Protein AF-A0A935FLT9-F1 (afdb_monomer_lite)

Sequence (90 aa):
MIPEFKNLSQQEVNTIIDAPALVTILIAGAEGKIDEKEIDWGSYVVHFRVSEYESSSMMRVYKEVDKVFNDSVKQFIEGLPQDTDQRSIV

Foldseek 3Di:
DQPVCPPPDPVVLVCLLLVLLVVLCCVLPVVLHRDPVSLVVSLVVLVVLLPPCVDDSVNVSSVSSNVCNVVSNVVVVVVDDSGSVRRVVD

pLDDT: mean 88.66, std 10.48, range [48.44, 98.06]

Radius of gyration: 14.11 Å; chains: 1; bounding box: 39×20×35 Å

Secondary structure (DSSP, 8-state):
--GGGTTS-HHHHHHHHHHHHHHHHHHHTTTS---HHHHHHHHHHHHHHHHS-TT-HHHHHHHHHHHHHHHHHHHHHHHS-SSHHHHH--

Structure (mmCIF, N/CA/C/O backbone):
data_AF-A0A935FLT9-F1
#
_entry.id   AF-A0A935FLT9-F1
#
loop_
_atom_site.group_PDB
_atom_site.id
_atom_site.type_symbol
_atom_site.label_atom_id
_atom_site.label_alt_id
_atom_site.label_comp_id
_atom_site.label_asym_id
_atom_site.label_entity_id
_atom_site.label_seq_id
_atom_site.pdbx_PDB_ins_code
_atom_site.Cartn_x
_atom_site.Cartn_y
_atom_site.Cartn_z
_atom_site.occupancy
_atom_site.B_iso_or_equiv
_atom_site.auth_seq_id
_atom_site.auth_comp_id
_atom_site.auth_asym_id
_atom_site.auth_atom_id
_atom_site.pdbx_PDB_model_num
ATOM 1 N N . MET A 1 1 ? 8.751 2.925 -15.548 1.00 68.62 1 MET A N 1
ATOM 2 C CA . MET A 1 1 ? 8.250 1.628 -16.056 1.00 68.62 1 MET A CA 1
ATOM 3 C C . MET A 1 1 ? 9.195 0.538 -15.555 1.00 68.62 1 MET A C 1
ATOM 5 O O . MET A 1 1 ? 10.399 0.697 -15.726 1.00 68.62 1 MET A O 1
ATOM 9 N N . ILE A 1 2 ? 8.682 -0.480 -14.859 1.00 86.94 2 ILE A N 1
ATOM 10 C CA . ILE A 1 2 ? 9.475 -1.526 -14.184 1.00 86.94 2 ILE A CA 1
ATOM 11 C C . ILE A 1 2 ? 9.790 -2.639 -15.202 1.00 86.94 2 ILE A C 1
ATOM 13 O O . ILE A 1 2 ? 8.847 -3.264 -15.687 1.00 86.94 2 ILE A O 1
ATOM 17 N N . PRO A 1 3 ? 11.064 -2.895 -15.569 1.00 89.19 3 PRO A N 1
ATOM 18 C CA . PRO A 1 3 ? 11.410 -3.871 -16.613 1.00 89.19 3 PRO A CA 1
ATOM 19 C C . PRO A 1 3 ? 10.892 -5.288 -16.347 1.00 89.19 3 PRO A C 1
ATOM 21 O O . PRO A 1 3 ? 10.542 -6.017 -17.275 1.00 89.19 3 PRO A O 1
ATOM 24 N N . GLU A 1 4 ? 10.821 -5.672 -15.076 1.00 88.94 4 GLU A N 1
ATOM 25 C CA . GLU A 1 4 ? 10.344 -6.975 -14.622 1.00 88.94 4 GLU A CA 1
ATOM 26 C C . GLU A 1 4 ? 8.856 -7.199 -14.930 1.00 88.94 4 GLU A C 1
ATOM 28 O O . GLU A 1 4 ? 8.420 -8.340 -15.045 1.00 88.94 4 GLU A O 1
ATOM 33 N N . PHE A 1 5 ? 8.086 -6.126 -15.137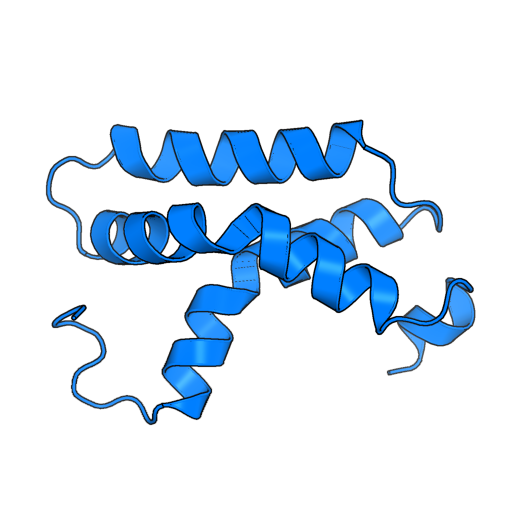 1.00 93.38 5 PHE A N 1
ATOM 34 C CA . PHE A 1 5 ? 6.648 -6.184 -15.411 1.00 93.38 5 PHE A CA 1
ATOM 35 C C . PHE A 1 5 ? 6.312 -6.256 -16.906 1.00 93.38 5 PHE A C 1
ATOM 37 O O . PHE A 1 5 ? 5.144 -6.201 -17.273 1.00 93.38 5 PHE A O 1
ATOM 44 N N . LYS A 1 6 ? 7.304 -6.419 -17.793 1.00 93.88 6 LYS A N 1
ATOM 45 C CA . LYS A 1 6 ? 7.108 -6.394 -19.258 1.00 93.88 6 LYS A CA 1
ATOM 46 C C . LYS A 1 6 ? 6.078 -7.393 -19.811 1.00 93.88 6 LYS A C 1
ATOM 48 O O . LYS A 1 6 ? 5.583 -7.188 -20.911 1.00 93.88 6 LYS A O 1
ATOM 53 N N . ASN A 1 7 ? 5.810 -8.480 -19.086 1.00 95.50 7 ASN A N 1
ATOM 54 C CA . ASN A 1 7 ? 4.886 -9.541 -19.496 1.00 95.50 7 ASN A CA 1
ATOM 55 C C . ASN A 1 7 ? 3.570 -9.521 -18.704 1.00 95.50 7 ASN A C 1
ATOM 57 O O . ASN A 1 7 ? 2.764 -10.429 -18.868 1.00 95.50 7 ASN A O 1
ATOM 61 N N . LEU A 1 8 ? 3.382 -8.535 -17.826 1.00 96.19 8 LEU A N 1
ATOM 62 C CA . LEU A 1 8 ? 2.174 -8.399 -17.027 1.00 96.19 8 LEU A CA 1
ATOM 63 C C . LEU A 1 8 ? 1.161 -7.524 -17.759 1.00 96.19 8 LEU A C 1
ATOM 65 O O . LEU A 1 8 ? 1.504 -6.517 -18.384 1.00 96.19 8 LEU A O 1
ATOM 69 N N . SER A 1 9 ? -0.105 -7.896 -17.647 1.00 97.56 9 SER A N 1
ATOM 70 C CA . SER A 1 9 ? -1.221 -7.021 -17.972 1.00 97.56 9 SER A CA 1
ATOM 71 C C . SER A 1 9 ? -1.252 -5.814 -17.031 1.00 97.56 9 SER A C 1
ATOM 73 O O . SER A 1 9 ? -0.740 -5.852 -15.910 1.00 97.56 9 SER A O 1
ATOM 75 N N . GLN A 1 10 ? -1.915 -4.736 -17.454 1.00 95.25 10 GLN A N 1
ATOM 76 C CA . GLN A 1 10 ? -2.089 -3.562 -16.596 1.00 95.25 10 GLN A CA 1
ATOM 77 C C . GLN A 1 10 ? -2.811 -3.910 -15.287 1.00 95.25 10 GLN A C 1
ATOM 79 O O . GLN A 1 10 ? -2.499 -3.341 -14.247 1.00 95.25 10 GLN A O 1
ATOM 84 N N . GLN A 1 11 ? -3.746 -4.862 -15.331 1.00 96.94 11 GLN A N 1
ATOM 85 C CA . GLN A 1 11 ? -4.462 -5.316 -14.145 1.00 96.94 11 GLN A CA 1
ATOM 86 C C . GLN A 1 11 ? -3.518 -5.994 -13.144 1.00 96.94 11 GLN A C 1
ATOM 88 O O . GLN A 1 11 ? -3.548 -5.645 -11.971 1.00 96.94 11 GLN A O 1
ATOM 93 N N . GLU A 1 12 ? -2.642 -6.894 -13.599 1.00 97.12 12 GLU A N 1
ATOM 94 C CA . GLU A 1 12 ? -1.642 -7.542 -12.736 1.00 97.12 12 GLU A CA 1
ATOM 95 C C . GLU A 1 12 ? -0.646 -6.532 -12.157 1.00 97.12 12 GLU A C 1
ATOM 97 O O . GLU A 1 12 ? -0.300 -6.615 -10.980 1.00 97.12 12 GLU A O 1
ATOM 102 N N . VAL A 1 13 ? -0.214 -5.549 -12.956 1.00 96.12 13 VAL A N 1
ATOM 103 C CA . VAL A 1 13 ? 0.640 -4.458 -12.464 1.00 96.12 13 VAL A CA 1
ATOM 104 C C . VAL A 1 13 ? -0.065 -3.687 -11.353 1.00 96.12 13 VAL A C 1
ATOM 106 O O . VAL A 1 13 ? 0.530 -3.495 -10.296 1.00 96.12 13 VAL A O 1
ATOM 109 N N . ASN A 1 14 ? -1.323 -3.292 -11.563 1.00 95.94 14 ASN A N 1
ATOM 110 C CA . ASN A 1 14 ? -2.105 -2.586 -10.550 1.00 95.94 14 ASN A CA 1
ATOM 111 C C . ASN A 1 14 ? -2.228 -3.428 -9.278 1.00 95.94 14 ASN A C 1
ATOM 113 O O . ASN A 1 14 ? -1.918 -2.937 -8.203 1.00 95.94 14 ASN A O 1
ATOM 117 N N . THR A 1 15 ? -2.547 -4.722 -9.396 1.00 96.19 15 THR A N 1
ATOM 118 C CA . THR A 1 15 ? -2.619 -5.629 -8.240 1.00 96.19 15 THR A CA 1
ATOM 119 C C . THR A 1 15 ? -1.316 -5.659 -7.439 1.00 96.19 15 THR A C 1
ATOM 121 O O . THR A 1 15 ? -1.362 -5.637 -6.213 1.00 96.19 15 THR A O 1
ATOM 124 N N . ILE A 1 16 ? -0.151 -5.684 -8.095 1.00 95.75 16 ILE A N 1
ATOM 125 C CA . ILE A 1 16 ? 1.141 -5.678 -7.389 1.00 95.75 16 ILE A CA 1
ATOM 126 C C . ILE A 1 16 ? 1.400 -4.332 -6.699 1.00 95.75 16 ILE A C 1
ATOM 128 O O . ILE A 1 16 ? 1.912 -4.319 -5.580 1.00 95.75 16 ILE A O 1
ATOM 132 N N . ILE A 1 17 ? 1.069 -3.213 -7.350 1.00 96.81 17 ILE A N 1
ATOM 133 C CA . ILE A 1 17 ? 1.255 -1.869 -6.783 1.00 96.81 17 ILE A CA 1
ATOM 134 C C . ILE A 1 17 ? 0.305 -1.620 -5.603 1.00 96.81 17 ILE A C 1
ATOM 136 O O . ILE A 1 17 ? 0.720 -1.042 -4.600 1.00 96.81 17 ILE A O 1
ATOM 140 N N . ASP A 1 18 ? -0.925 -2.119 -5.684 1.00 97.31 18 ASP A N 1
ATOM 141 C CA . ASP A 1 18 ? -1.950 -1.969 -4.650 1.00 97.31 18 ASP A CA 1
ATOM 142 C C . ASP A 1 18 ? -1.726 -2.913 -3.457 1.00 97.31 18 ASP A C 1
ATOM 144 O O . ASP A 1 18 ? -2.176 -2.637 -2.341 1.00 97.31 18 ASP A O 1
ATOM 148 N N . ALA A 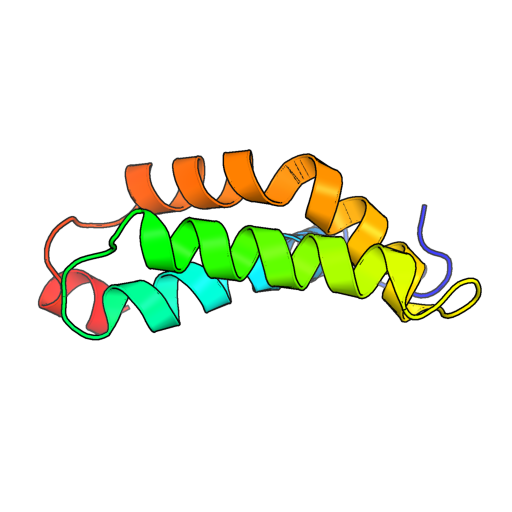1 19 ? -1.018 -4.031 -3.665 1.00 96.94 19 ALA A N 1
ATOM 149 C CA . ALA A 1 19 ? -0.869 -5.090 -2.669 1.00 96.94 19 ALA A CA 1
ATOM 150 C C . ALA A 1 19 ? -0.364 -4.601 -1.298 1.00 96.94 19 ALA A C 1
ATOM 152 O O . ALA A 1 19 ? -0.944 -5.013 -0.294 1.00 96.94 19 ALA A O 1
ATOM 153 N N . PRO A 1 20 ? 0.651 -3.721 -1.178 1.00 96.94 20 PRO A N 1
ATOM 154 C CA . PRO A 1 20 ? 1.097 -3.243 0.131 1.00 96.94 20 PRO A CA 1
ATOM 155 C C . PRO A 1 20 ? 0.021 -2.458 0.895 1.00 96.94 20 PRO A C 1
ATOM 157 O O . PRO A 1 20 ? -0.087 -2.604 2.115 1.00 96.94 20 PRO A O 1
ATOM 160 N N . ALA A 1 21 ? -0.803 -1.669 0.198 1.00 97.00 21 ALA A N 1
ATOM 161 C CA . ALA A 1 21 ? -1.921 -0.951 0.810 1.00 97.00 21 ALA A CA 1
ATOM 162 C C . ALA A 1 21 ? -3.007 -1.932 1.280 1.00 97.00 21 ALA A C 1
ATOM 164 O O . ALA A 1 21 ? -3.447 -1.864 2.427 1.00 97.00 21 ALA A O 1
ATOM 165 N N . LEU A 1 22 ? -3.368 -2.904 0.436 1.00 95.19 22 LEU A N 1
ATOM 166 C CA . LEU A 1 22 ? -4.331 -3.956 0.777 1.00 95.19 22 LEU A CA 1
ATOM 167 C C . LEU A 1 22 ? -3.865 -4.803 1.972 1.00 95.19 22 LEU A C 1
ATOM 169 O O . LEU A 1 22 ? -4.643 -5.054 2.886 1.00 95.19 22 LEU A O 1
ATOM 173 N N . VAL A 1 23 ? -2.588 -5.196 2.014 1.00 95.19 23 VAL A N 1
ATOM 174 C CA . VAL A 1 23 ? -2.009 -5.943 3.145 1.00 95.19 23 VAL A CA 1
ATOM 175 C C . VAL A 1 23 ? -2.038 -5.115 4.427 1.00 95.19 23 VAL A C 1
ATOM 177 O O . VAL A 1 23 ? -2.395 -5.645 5.475 1.00 95.19 23 VAL A O 1
ATOM 180 N N . THR A 1 24 ? -1.716 -3.821 4.353 1.00 95.38 24 THR A N 1
ATOM 181 C CA . THR A 1 24 ? -1.810 -2.918 5.512 1.00 95.38 24 THR A CA 1
ATOM 182 C C . THR A 1 24 ? -3.236 -2.882 6.055 1.00 95.38 24 THR A C 1
ATOM 184 O O . THR A 1 24 ? -3.432 -3.026 7.257 1.00 95.38 24 THR A O 1
ATOM 187 N N . ILE A 1 25 ? -4.234 -2.772 5.176 1.00 92.50 25 ILE A N 1
ATOM 188 C CA . ILE A 1 25 ? -5.650 -2.761 5.562 1.00 92.50 25 ILE A CA 1
ATOM 189 C C . ILE A 1 25 ? -6.084 -4.089 6.180 1.00 92.50 25 ILE A C 1
ATOM 191 O O . ILE A 1 25 ? -6.819 -4.077 7.161 1.00 92.50 25 ILE A O 1
ATOM 195 N N . LEU A 1 26 ? -5.638 -5.226 5.642 1.00 90.31 26 LEU A N 1
ATOM 196 C CA . LEU A 1 26 ? -5.957 -6.540 6.207 1.00 90.31 26 LEU A CA 1
ATOM 197 C C . LEU A 1 26 ? -5.384 -6.704 7.617 1.00 90.31 26 LEU A C 1
ATOM 199 O O . LEU A 1 26 ? -6.061 -7.230 8.495 1.00 90.31 26 LEU A O 1
ATOM 203 N N . ILE A 1 27 ? -4.152 -6.239 7.833 1.00 89.88 27 ILE A N 1
ATOM 204 C CA . ILE A 1 27 ? -3.500 -6.289 9.145 1.00 89.88 27 ILE A CA 1
ATOM 205 C C . ILE A 1 27 ? -4.208 -5.345 10.121 1.00 89.88 27 ILE A C 1
ATOM 207 O O . ILE A 1 27 ? -4.617 -5.786 11.190 1.00 89.88 27 ILE A O 1
ATOM 211 N N . ALA A 1 28 ? -4.415 -4.085 9.734 1.00 90.00 28 ALA A N 1
ATOM 212 C CA . ALA A 1 28 ? -5.058 -3.076 10.574 1.00 90.00 28 ALA A CA 1
ATOM 213 C C . ALA A 1 28 ? -6.537 -3.397 10.860 1.00 90.00 28 ALA A C 1
ATOM 215 O O . ALA A 1 28 ? -7.089 -3.118 11.916 1.00 90.00 28 ALA A O 1
ATOM 216 N N . GLY A 1 29 ? -7.221 -4.024 9.905 1.00 86.31 29 GLY A N 1
ATOM 217 C CA . GLY A 1 29 ? -8.620 -4.415 10.033 1.00 86.31 29 GLY A CA 1
ATOM 218 C C . GLY A 1 29 ? -8.851 -5.669 10.876 1.00 86.31 29 GLY A C 1
ATOM 219 O O . GLY A 1 29 ? -10.008 -5.961 11.174 1.00 86.31 29 GLY A O 1
ATOM 220 N N . ALA A 1 30 ? -7.803 -6.403 11.269 1.00 85.94 30 ALA A N 1
ATOM 221 C CA . ALA A 1 30 ? -7.930 -7.701 11.935 1.00 85.94 30 ALA A CA 1
ATOM 222 C C . ALA A 1 30 ? -8.613 -7.614 13.311 1.00 85.94 30 ALA A C 1
ATOM 224 O O . ALA A 1 30 ? -9.396 -8.492 13.668 1.00 85.94 30 ALA A O 1
ATOM 225 N N . GLU A 1 31 ? -8.369 -6.536 14.064 1.00 80.62 31 GLU A N 1
ATOM 226 C CA . GLU A 1 31 ? -9.037 -6.264 15.351 1.00 80.62 31 GLU A CA 1
ATOM 227 C C . GLU A 1 31 ? -10.351 -5.481 15.182 1.00 80.62 31 GLU A C 1
ATOM 229 O O . GLU A 1 31 ? -10.993 -5.062 16.144 1.00 80.62 31 GLU A O 1
ATOM 234 N N . GLY A 1 32 ? -10.768 -5.273 13.935 1.00 77.75 32 GLY A N 1
ATOM 235 C CA . GLY A 1 32 ? -12.013 -4.626 13.562 1.00 77.75 32 GLY A CA 1
ATOM 236 C C . GLY A 1 32 ? -12.011 -3.103 13.590 1.00 77.75 32 GLY A C 1
ATOM 237 O O . GLY A 1 32 ? -13.001 -2.480 13.202 1.00 77.75 32 GLY A O 1
ATOM 238 N N . LYS A 1 33 ? -10.889 -2.486 13.950 1.00 84.19 33 LYS A N 1
ATOM 239 C CA . LYS A 1 33 ? -10.681 -1.045 13.866 1.00 84.19 33 LYS A CA 1
ATOM 240 C C . LYS A 1 33 ? -9.333 -0.783 13.213 1.00 84.19 33 LYS A C 1
ATOM 242 O O . LYS A 1 33 ? -8.323 -1.167 13.770 1.00 84.19 33 LYS A O 1
ATOM 247 N N . ILE A 1 34 ? -9.351 -0.059 12.099 1.00 87.00 34 ILE A N 1
ATOM 248 C CA . ILE A 1 34 ? -8.134 0.448 11.464 1.00 87.00 34 ILE A CA 1
ATOM 249 C C . ILE A 1 34 ? -7.720 1.720 12.207 1.00 87.00 34 ILE A C 1
ATOM 251 O O . ILE A 1 34 ? -8.490 2.685 12.248 1.00 87.00 34 ILE A O 1
ATOM 255 N N . ASP A 1 35 ? -6.538 1.717 12.817 1.00 89.69 35 ASP A N 1
ATOM 256 C CA . ASP A 1 35 ? -5.964 2.881 13.491 1.00 89.69 35 ASP A CA 1
ATOM 257 C C . ASP A 1 35 ? -4.943 3.604 12.594 1.00 89.69 35 ASP A C 1
ATOM 259 O O . ASP A 1 35 ? -4.243 2.994 11.785 1.00 89.69 35 ASP A O 1
ATOM 263 N N . GLU A 1 36 ? -4.825 4.923 12.758 1.00 91.56 36 GLU A N 1
ATOM 264 C CA . GLU A 1 36 ? -3.868 5.752 12.013 1.00 91.56 36 GLU A CA 1
ATOM 265 C C . GLU A 1 36 ? -2.431 5.254 12.215 1.00 91.56 36 GLU A C 1
ATOM 267 O O . GLU A 1 36 ? -1.661 5.185 11.263 1.00 91.56 36 GLU A O 1
ATOM 272 N N . LYS A 1 37 ? -2.098 4.770 13.421 1.00 93.38 37 LYS A N 1
ATOM 273 C CA . LYS A 1 37 ? -0.767 4.215 13.722 1.00 93.38 37 LYS A CA 1
ATOM 274 C C . LYS A 1 37 ? -0.403 3.002 12.867 1.00 93.38 37 LYS A C 1
ATOM 276 O O . LYS A 1 37 ? 0.775 2.779 12.593 1.00 93.38 37 LYS A O 1
ATOM 281 N N . GLU A 1 38 ? -1.384 2.190 12.486 1.00 92.38 38 GLU A N 1
ATOM 282 C CA . GLU A 1 38 ? -1.159 0.991 11.673 1.00 92.38 38 GLU A CA 1
ATOM 283 C C . GLU A 1 38 ? -0.926 1.368 10.208 1.00 92.38 38 GLU A C 1
ATOM 285 O O . GLU A 1 38 ? -0.058 0.796 9.546 1.00 92.38 38 GLU A O 1
ATOM 290 N N . ILE A 1 39 ? -1.641 2.392 9.732 1.00 94.69 39 ILE A N 1
ATOM 291 C CA . ILE A 1 39 ? -1.427 2.995 8.413 1.00 94.69 39 ILE A CA 1
ATOM 292 C C . ILE A 1 39 ? -0.044 3.651 8.348 1.00 94.69 39 ILE A C 1
ATOM 294 O O . ILE A 1 39 ? 0.713 3.393 7.409 1.00 94.69 39 ILE A O 1
ATOM 298 N N . ASP A 1 40 ? 0.314 4.436 9.365 1.00 95.94 40 ASP A N 1
ATOM 299 C CA . ASP A 1 40 ? 1.622 5.084 9.484 1.00 95.94 40 ASP A CA 1
ATOM 300 C C . ASP A 1 40 ? 2.755 4.058 9.476 1.00 95.94 40 ASP A C 1
ATOM 302 O O . ASP A 1 40 ? 3.788 4.267 8.837 1.00 95.94 40 ASP A O 1
ATOM 306 N N . TRP A 1 41 ? 2.558 2.914 10.139 1.00 96.50 41 TRP A N 1
ATOM 307 C CA . TRP A 1 41 ? 3.532 1.830 10.119 1.00 96.50 41 TRP A CA 1
ATOM 308 C C . TRP A 1 41 ? 3.682 1.206 8.728 1.00 96.50 41 TRP A C 1
ATOM 310 O O . TRP A 1 41 ? 4.805 0.973 8.277 1.00 96.50 41 TRP A O 1
ATOM 320 N N . GLY A 1 42 ? 2.574 0.989 8.014 1.00 96.56 42 GLY A N 1
ATOM 321 C CA . GLY A 1 42 ? 2.603 0.541 6.620 1.00 96.56 42 GLY A CA 1
ATOM 322 C C . GLY A 1 42 ? 3.359 1.516 5.712 1.00 96.56 42 GLY A C 1
ATOM 323 O O . GLY A 1 42 ? 4.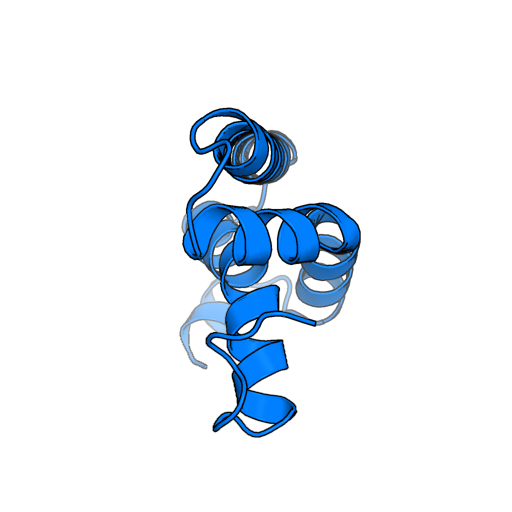242 1.103 4.956 1.00 96.56 42 GLY A O 1
ATOM 324 N N . SER A 1 43 ? 3.081 2.813 5.857 1.00 96.81 43 SER A N 1
ATOM 325 C CA . SER A 1 43 ? 3.742 3.899 5.123 1.00 96.81 43 SER A CA 1
ATOM 326 C C . SER A 1 43 ? 5.246 3.935 5.406 1.00 96.81 43 SER A C 1
ATOM 328 O O . SER A 1 43 ? 6.065 3.925 4.485 1.00 96.81 43 SER A O 1
ATOM 330 N N . TYR A 1 44 ? 5.628 3.848 6.684 1.00 96.56 44 TYR A N 1
ATOM 331 C CA . TYR A 1 44 ? 7.024 3.760 7.103 1.00 96.56 44 TYR A CA 1
ATOM 332 C C . TYR A 1 44 ? 7.746 2.561 6.471 1.00 96.56 44 TYR A C 1
ATOM 334 O O . TYR A 1 44 ? 8.849 2.716 5.944 1.00 96.56 44 TYR A O 1
ATOM 342 N N . VAL A 1 45 ? 7.133 1.372 6.481 1.00 95.56 45 VAL A N 1
ATOM 343 C CA . VAL A 1 45 ? 7.727 0.161 5.892 1.00 95.56 45 VAL A CA 1
ATOM 344 C C . VAL A 1 45 ? 7.904 0.309 4.381 1.00 95.56 45 VAL A C 1
ATOM 346 O O . VAL A 1 45 ? 8.960 -0.055 3.861 1.00 95.56 45 VAL A O 1
ATOM 349 N N . VAL A 1 46 ? 6.911 0.845 3.667 1.00 95.69 46 VAL A N 1
ATOM 350 C CA . VAL A 1 46 ? 7.008 1.097 2.220 1.00 95.69 46 VAL A CA 1
ATOM 351 C C . VAL A 1 46 ? 8.153 2.059 1.916 1.00 95.69 46 VAL A C 1
ATOM 353 O O . VAL A 1 46 ? 9.007 1.736 1.085 1.00 95.69 46 VAL A O 1
ATOM 356 N N . HIS A 1 47 ? 8.234 3.173 2.644 1.00 95.25 47 HIS A N 1
ATOM 357 C CA . HIS A 1 47 ? 9.289 4.164 2.465 1.00 95.25 47 HIS A CA 1
ATOM 358 C C . HIS A 1 47 ? 10.681 3.589 2.772 1.00 95.25 47 HIS A C 1
ATOM 360 O O . HIS A 1 47 ? 11.633 3.771 2.011 1.00 95.25 47 HIS A O 1
ATOM 366 N N . PHE A 1 48 ? 10.808 2.814 3.850 1.00 93.94 48 PHE A N 1
ATOM 367 C CA . PHE A 1 48 ? 12.052 2.139 4.223 1.00 93.94 48 PHE A CA 1
ATOM 368 C C . PHE A 1 48 ? 12.530 1.149 3.146 1.00 93.94 48 PHE A C 1
ATOM 370 O O . PHE A 1 48 ? 13.717 1.073 2.828 1.00 93.94 48 PHE A O 1
ATOM 377 N N . ARG A 1 49 ? 11.609 0.422 2.503 1.00 91.12 49 ARG A N 1
ATOM 378 C CA . ARG A 1 49 ? 11.942 -0.514 1.414 1.00 91.12 49 ARG A CA 1
ATOM 379 C C . ARG A 1 49 ? 12.469 0.180 0.152 1.00 91.12 49 ARG A C 1
ATOM 381 O O . ARG A 1 49 ? 13.110 -0.483 -0.667 1.00 91.12 49 ARG A O 1
ATOM 388 N N . VAL A 1 50 ? 12.240 1.486 -0.010 1.00 90.75 50 VAL A N 1
ATOM 389 C CA . VAL A 1 50 ? 12.838 2.288 -1.090 1.00 90.75 50 VAL A CA 1
ATOM 390 C C . VAL A 1 50 ? 14.323 2.558 -0.834 1.00 90.75 50 VAL A C 1
ATOM 392 O O . VAL A 1 50 ? 15.102 2.565 -1.788 1.00 90.75 50 VAL A O 1
ATOM 395 N N . SER A 1 51 ? 14.726 2.776 0.420 1.00 81.69 51 SER A N 1
ATOM 396 C CA . SER A 1 51 ? 16.091 3.186 0.777 1.00 81.69 51 SER A CA 1
ATOM 397 C C . SER A 1 51 ? 17.053 2.018 1.023 1.00 81.69 51 SER A C 1
ATOM 399 O O . SER A 1 51 ? 18.251 2.169 0.807 1.00 81.69 51 SER A O 1
ATOM 401 N N . GLU A 1 52 ? 16.556 0.838 1.401 1.00 74.50 52 GLU A N 1
ATOM 402 C CA . GLU A 1 52 ? 17.398 -0.329 1.729 1.00 74.50 52 GLU A CA 1
ATOM 403 C C . GLU A 1 52 ? 18.057 -1.024 0.524 1.00 74.50 52 GLU A C 1
ATOM 405 O O . GLU A 1 52 ? 19.026 -1.766 0.687 1.00 74.50 52 GLU A O 1
ATOM 410 N N . TYR A 1 53 ? 17.551 -0.825 -0.697 1.00 66.81 53 TYR A N 1
ATOM 411 C CA . TYR A 1 53 ? 17.960 -1.633 -1.850 1.00 66.81 53 TYR A CA 1
ATOM 412 C C . TYR A 1 53 ? 18.304 -0.788 -3.075 1.00 66.81 53 TYR A C 1
ATOM 414 O O . TYR A 1 53 ? 17.623 -0.889 -4.090 1.00 66.81 53 TYR A O 1
ATOM 422 N N . GLU A 1 54 ? 19.391 -0.012 -3.027 1.00 63.78 54 GLU A N 1
ATOM 423 C CA . GLU A 1 54 ? 19.749 0.989 -4.054 1.00 63.78 54 GLU A CA 1
ATOM 424 C C . GLU A 1 54 ? 19.745 0.514 -5.530 1.00 63.78 54 GLU A C 1
ATOM 426 O O . GLU A 1 54 ? 19.732 1.334 -6.448 1.00 63.78 54 GLU A O 1
ATOM 431 N N . SER A 1 55 ? 19.713 -0.793 -5.808 1.00 69.94 55 SER A N 1
ATOM 432 C CA . SER A 1 55 ? 19.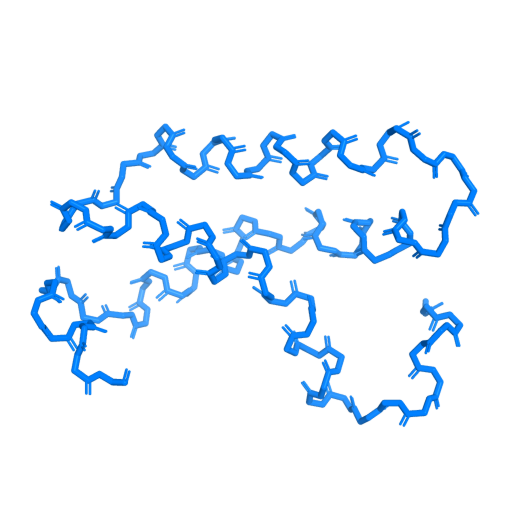746 -1.335 -7.174 1.00 69.94 55 SER A CA 1
ATOM 433 C C . SER A 1 55 ? 18.852 -2.556 -7.443 1.00 69.94 55 SER A C 1
ATOM 435 O O . SER A 1 55 ? 18.905 -3.114 -8.544 1.00 69.94 55 SER A O 1
ATOM 437 N N . SER A 1 56 ? 17.981 -2.968 -6.511 1.00 81.81 56 SER A N 1
ATOM 438 C CA . SER A 1 56 ? 17.156 -4.168 -6.727 1.00 81.81 56 SER A CA 1
ATOM 439 C C . SER A 1 56 ? 15.939 -3.908 -7.627 1.00 81.81 56 SER A C 1
ATOM 441 O O . SER A 1 56 ? 15.420 -2.793 -7.728 1.00 81.81 56 SER A O 1
ATOM 443 N N . SER A 1 57 ? 15.456 -4.966 -8.284 1.00 84.75 57 SER A N 1
ATOM 444 C CA . SER A 1 57 ? 14.154 -4.969 -8.965 1.00 84.75 57 SER A CA 1
ATOM 445 C C . SER A 1 57 ? 13.018 -4.607 -8.008 1.00 84.75 57 SER A C 1
ATOM 447 O O . SER A 1 57 ? 12.119 -3.854 -8.372 1.00 84.75 57 SER A O 1
ATOM 449 N N . MET A 1 58 ? 13.111 -5.058 -6.757 1.00 87.25 58 MET A N 1
ATOM 450 C CA . MET A 1 58 ? 12.105 -4.802 -5.733 1.00 87.25 58 MET A CA 1
ATOM 451 C C . MET A 1 58 ? 12.060 -3.332 -5.301 1.00 87.25 58 MET A C 1
ATOM 453 O O . MET A 1 58 ? 10.978 -2.792 -5.101 1.00 87.25 58 MET A O 1
ATOM 457 N N . MET A 1 59 ? 13.204 -2.643 -5.242 1.00 91.00 59 MET A N 1
ATOM 458 C CA . MET A 1 59 ? 13.235 -1.199 -4.979 1.00 91.00 59 MET A CA 1
ATOM 459 C C . MET A 1 59 ? 12.427 -0.428 -6.023 1.00 91.00 59 MET A C 1
ATOM 461 O O . MET A 1 59 ? 11.722 0.515 -5.680 1.00 91.00 59 MET A O 1
ATOM 465 N N . ARG A 1 60 ? 12.510 -0.812 -7.305 1.00 91.06 60 ARG A N 1
ATOM 466 C CA . ARG A 1 60 ? 11.728 -0.157 -8.366 1.00 91.06 60 ARG A CA 1
ATOM 467 C C . ARG A 1 60 ? 10.228 -0.315 -8.138 1.00 91.06 60 ARG A C 1
ATOM 469 O O . ARG A 1 60 ? 9.501 0.641 -8.368 1.00 91.06 60 ARG A O 1
ATOM 476 N N . VAL A 1 61 ? 9.794 -1.481 -7.659 1.00 93.19 61 VAL A N 1
ATOM 477 C CA . VAL A 1 61 ? 8.399 -1.724 -7.262 1.00 93.19 61 VAL A CA 1
ATOM 478 C C . VAL A 1 61 ? 8.018 -0.813 -6.104 1.00 93.19 61 VAL A C 1
ATOM 480 O O . VAL A 1 61 ? 7.090 -0.024 -6.240 1.00 93.19 61 VAL A O 1
ATOM 483 N N . TYR A 1 62 ? 8.778 -0.841 -5.007 1.00 94.38 62 TYR A N 1
ATOM 484 C CA . TYR A 1 62 ? 8.472 -0.019 -3.835 1.00 94.38 62 TYR A CA 1
ATOM 485 C C . TYR A 1 62 ? 8.522 1.484 -4.120 1.00 94.38 62 TYR A C 1
ATOM 487 O O . TYR A 1 62 ? 7.740 2.214 -3.535 1.00 94.38 62 TYR A O 1
ATOM 495 N N . LYS A 1 63 ? 9.343 1.955 -5.068 1.00 93.94 63 LYS A N 1
ATOM 496 C CA . LYS A 1 63 ? 9.316 3.356 -5.525 1.00 93.94 63 LYS A CA 1
ATOM 497 C C . LYS A 1 63 ? 8.003 3.750 -6.188 1.00 93.94 63 LYS A C 1
ATOM 499 O O . LYS A 1 63 ? 7.628 4.911 -6.110 1.00 93.94 63 LYS A O 1
ATOM 504 N N . GLU A 1 64 ? 7.346 2.839 -6.899 1.00 95.00 64 GLU A N 1
ATOM 505 C CA . GLU A 1 64 ? 6.034 3.122 -7.488 1.00 95.00 64 GLU A CA 1
ATOM 506 C C . GLU A 1 64 ? 4.924 3.001 -6.439 1.00 95.00 64 GLU A C 1
ATOM 508 O O . GLU A 1 64 ? 4.040 3.850 -6.414 1.00 95.00 64 GLU A O 1
ATOM 513 N N . VAL A 1 65 ? 5.021 2.028 -5.525 1.00 96.62 65 VAL A N 1
ATOM 514 C CA . VAL A 1 65 ? 4.109 1.892 -4.375 1.00 96.62 65 VAL A CA 1
ATOM 515 C C . VAL A 1 65 ? 4.149 3.140 -3.487 1.00 96.62 65 VAL A C 1
ATOM 517 O O . VAL A 1 65 ? 3.102 3.701 -3.191 1.00 96.62 65 VAL A O 1
ATOM 520 N N . ASP A 1 66 ? 5.337 3.612 -3.096 1.00 96.69 66 ASP A N 1
ATOM 521 C CA . ASP A 1 66 ? 5.540 4.754 -2.185 1.00 96.69 66 ASP A CA 1
ATOM 522 C C . ASP A 1 66 ? 4.829 6.027 -2.668 1.00 96.69 66 ASP A C 1
ATOM 524 O O . ASP A 1 66 ? 4.246 6.761 -1.876 1.00 9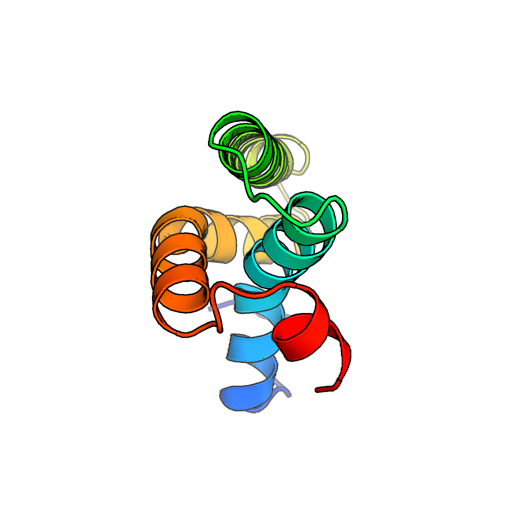6.69 66 ASP A O 1
ATOM 528 N N . LYS A 1 67 ? 4.777 6.246 -3.989 1.00 96.38 67 LYS A N 1
ATOM 529 C CA . LYS A 1 67 ? 4.095 7.406 -4.586 1.00 96.38 67 LYS A CA 1
ATOM 530 C C . LYS A 1 67 ? 2.583 7.401 -4.380 1.00 96.38 67 LYS A C 1
ATOM 532 O O . LYS A 1 67 ? 1.989 8.473 -4.377 1.00 96.38 67 LYS A O 1
ATOM 537 N N . VAL A 1 68 ? 1.967 6.222 -4.301 1.00 97.44 68 VAL A N 1
ATOM 538 C CA . VAL A 1 68 ? 0.503 6.063 -4.318 1.00 97.44 68 VAL A CA 1
ATOM 539 C C . VAL A 1 68 ? -0.046 5.434 -3.043 1.00 97.44 68 VAL A C 1
ATOM 541 O O . VAL A 1 68 ? -1.260 5.344 -2.892 1.00 97.44 68 VAL A O 1
ATOM 544 N N . PHE A 1 69 ? 0.817 4.991 -2.127 1.00 98.06 69 PHE A N 1
ATOM 545 C CA . 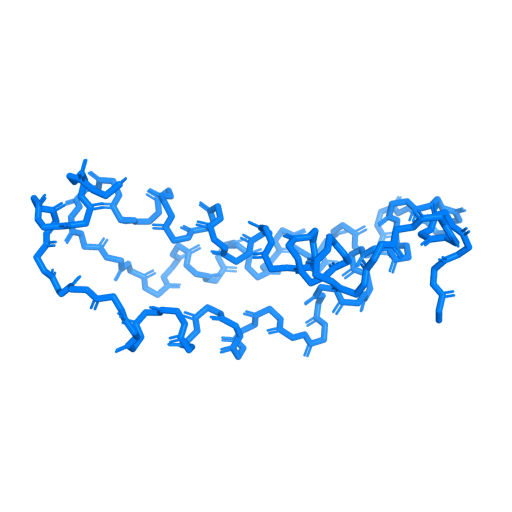PHE A 1 69 ? 0.437 4.172 -0.979 1.00 98.06 69 PHE A CA 1
ATOM 546 C C . PHE A 1 69 ? -0.658 4.819 -0.125 1.00 98.06 69 PHE A C 1
ATOM 548 O O . PHE A 1 69 ? -1.714 4.219 0.059 1.00 98.06 69 PHE A O 1
ATOM 555 N N . ASN A 1 70 ? -0.437 6.049 0.351 1.00 96.69 70 ASN A N 1
ATOM 556 C CA . ASN A 1 70 ? -1.381 6.725 1.249 1.00 96.69 70 ASN A CA 1
ATOM 557 C C . ASN A 1 70 ? -2.739 6.976 0.574 1.00 96.69 70 ASN A C 1
ATOM 559 O O . ASN A 1 70 ? -3.784 6.746 1.183 1.00 96.69 70 ASN A O 1
ATOM 563 N N . ASP A 1 71 ? -2.726 7.388 -0.697 1.00 97.38 71 ASP A N 1
ATOM 564 C CA . ASP A 1 71 ? -3.950 7.605 -1.473 1.00 97.38 71 ASP A CA 1
ATOM 565 C C . ASP A 1 71 ? -4.700 6.288 -1.705 1.00 97.38 71 ASP A C 1
ATOM 567 O O . ASP A 1 71 ? -5.919 6.235 -1.547 1.00 97.38 71 ASP A O 1
ATOM 571 N N . SER A 1 72 ? -3.971 5.207 -1.998 1.00 97.19 72 SER A N 1
ATOM 572 C CA . SER A 1 72 ? -4.544 3.871 -2.195 1.00 97.19 72 SER A CA 1
ATOM 573 C C . SER A 1 72 ? -5.175 3.350 -0.907 1.00 97.19 72 SER A C 1
ATOM 575 O O . SER A 1 72 ? -6.313 2.891 -0.928 1.00 97.19 72 SER A O 1
ATOM 577 N N . VAL A 1 73 ? -4.485 3.477 0.235 1.00 96.12 73 VAL A N 1
ATOM 578 C CA . VAL A 1 73 ? -5.034 3.101 1.547 1.00 96.12 73 VAL A CA 1
ATOM 579 C C . VAL A 1 73 ? -6.328 3.859 1.823 1.00 96.12 73 VAL A C 1
ATOM 581 O O . VAL A 1 73 ? -7.339 3.243 2.155 1.00 96.12 73 VAL A O 1
ATOM 584 N N . LYS A 1 74 ? -6.324 5.183 1.637 1.00 94.62 74 LYS A N 1
ATOM 585 C CA . LYS A 1 74 ? -7.513 6.011 1.842 1.00 94.62 74 LYS A CA 1
ATOM 586 C C . LYS A 1 74 ? -8.667 5.578 0.934 1.00 94.62 74 LYS A C 1
ATOM 588 O O . LYS A 1 74 ? -9.770 5.356 1.425 1.00 94.62 74 LYS A O 1
ATOM 593 N N . GLN A 1 75 ? -8.405 5.409 -0.361 1.00 95.06 75 GLN A N 1
ATOM 594 C CA . GLN A 1 75 ? -9.411 5.000 -1.340 1.00 95.06 75 GLN A CA 1
ATOM 595 C C . GLN A 1 75 ? -10.004 3.624 -1.005 1.00 95.06 75 GLN A C 1
ATOM 597 O O . GLN A 1 75 ? -11.217 3.434 -1.096 1.00 95.06 75 GLN A O 1
ATOM 602 N N . PHE A 1 76 ? -9.173 2.663 -0.600 1.00 93.69 76 PHE A N 1
ATOM 603 C CA . PHE A 1 76 ? -9.651 1.342 -0.205 1.00 93.69 76 PHE A CA 1
ATOM 604 C C . PHE A 1 76 ? -10.478 1.397 1.080 1.00 93.69 76 PHE A C 1
ATOM 606 O O . PHE A 1 76 ? -11.537 0.783 1.126 1.00 93.69 76 PHE A O 1
ATOM 613 N N . ILE A 1 77 ? -10.065 2.161 2.096 1.00 90.31 77 ILE A N 1
ATOM 614 C CA . ILE A 1 77 ? -10.847 2.322 3.333 1.00 90.31 77 ILE A CA 1
ATOM 615 C C . ILE A 1 77 ? -12.215 2.956 3.047 1.00 90.31 77 ILE A C 1
ATOM 617 O O . ILE A 1 77 ? -13.220 2.492 3.580 1.00 90.31 77 ILE A O 1
ATOM 621 N N . GLU A 1 78 ? -12.273 3.979 2.190 1.00 89.75 78 GLU A N 1
ATOM 622 C CA . GLU A 1 78 ? -13.531 4.622 1.780 1.00 89.75 78 GLU A CA 1
ATOM 623 C C . GLU A 1 78 ? -14.456 3.668 1.005 1.00 89.75 78 GLU A C 1
ATOM 625 O O . GLU A 1 78 ? -15.679 3.791 1.085 1.00 89.75 78 GLU A O 1
ATOM 630 N N . GLY A 1 79 ? -13.883 2.710 0.270 1.00 86.50 79 GLY A N 1
ATOM 631 C CA . GLY A 1 79 ? -14.620 1.706 -0.499 1.00 86.50 79 GLY A CA 1
ATOM 632 C C . GLY A 1 79 ? -15.029 0.454 0.283 1.00 86.50 79 GLY A C 1
ATOM 633 O O . GLY A 1 79 ? -15.809 -0.346 -0.236 1.00 86.50 79 GLY A O 1
ATOM 634 N N . LEU A 1 80 ? -14.515 0.255 1.501 1.00 83.19 80 LEU A N 1
ATOM 635 C CA . LEU A 1 80 ? -14.772 -0.942 2.300 1.00 83.19 80 LEU A CA 1
ATOM 636 C C . LEU A 1 80 ? -15.931 -0.744 3.290 1.00 83.19 80 LEU A C 1
ATOM 638 O O . LEU A 1 80 ? -16.111 0.346 3.842 1.00 83.19 80 LEU A O 1
ATOM 642 N N . PRO A 1 81 ? -16.701 -1.809 3.583 1.00 79.19 81 PRO A N 1
ATOM 643 C CA . PRO A 1 81 ? -17.643 -1.796 4.692 1.00 79.19 81 PRO A CA 1
ATOM 644 C C . PRO A 1 81 ? -16.938 -1.429 6.002 1.00 79.19 81 PRO A C 1
ATOM 646 O O . PRO A 1 81 ? -15.845 -1.914 6.291 1.00 79.19 81 PRO A O 1
ATOM 649 N N . GLN A 1 82 ? -17.579 -0.588 6.812 1.00 71.62 82 GLN A N 1
ATOM 650 C CA . GLN A 1 82 ? -17.054 -0.208 8.131 1.00 71.62 82 GLN A CA 1
ATOM 651 C C . GLN A 1 82 ? -17.106 -1.377 9.127 1.00 71.62 82 GLN A C 1
ATOM 653 O O . GLN A 1 82 ? -16.361 -1.398 10.103 1.00 71.62 82 GLN A O 1
ATOM 658 N N . ASP A 1 83 ? -17.985 -2.348 8.872 1.00 73.56 83 ASP A N 1
ATOM 659 C CA . ASP A 1 83 ? -18.174 -3.527 9.704 1.00 73.56 83 ASP A CA 1
ATOM 660 C C . ASP A 1 83 ? -17.170 -4.639 9.352 1.00 73.56 83 ASP A C 1
ATOM 662 O O . ASP A 1 83 ? -16.943 -4.980 8.190 1.00 73.56 83 ASP A O 1
ATOM 666 N N . THR A 1 84 ? -16.535 -5.199 10.377 1.00 70.88 84 THR A N 1
ATOM 667 C CA . THR A 1 84 ? -15.452 -6.187 10.250 1.00 70.88 84 THR A CA 1
ATOM 668 C C . THR A 1 84 ? -15.937 -7.545 9.778 1.00 70.88 84 THR A C 1
ATOM 670 O O . THR A 1 84 ? -15.260 -8.182 8.967 1.00 70.88 84 THR A O 1
ATOM 673 N N . ASP A 1 85 ? -17.120 -7.962 10.224 1.00 70.25 85 ASP A N 1
ATOM 674 C CA . ASP A 1 85 ? -17.713 -9.220 9.787 1.00 70.25 85 ASP A CA 1
ATOM 675 C C . ASP A 1 85 ? -18.069 -9.116 8.302 1.00 70.25 85 ASP A C 1
ATOM 677 O O . ASP A 1 85 ? -17.783 -10.026 7.528 1.00 70.25 85 ASP A O 1
ATOM 681 N N . GLN A 1 86 ? -18.563 -7.956 7.856 1.00 68.12 86 GLN A N 1
ATOM 682 C CA . GLN A 1 86 ? -18.810 -7.696 6.433 1.00 68.12 86 GLN A CA 1
ATOM 683 C C . GLN A 1 86 ? -17.534 -7.674 5.579 1.00 68.12 86 GLN A C 1
ATOM 685 O O . GLN A 1 86 ? -17.585 -8.070 4.416 1.00 68.12 86 GLN A O 1
ATOM 690 N N . ARG A 1 87 ? -16.389 -7.250 6.133 1.00 70.50 87 ARG A N 1
ATOM 691 C CA . ARG A 1 87 ? -15.088 -7.289 5.435 1.00 70.50 87 ARG A CA 1
ATOM 692 C C . ARG A 1 87 ? -14.501 -8.700 5.322 1.00 70.50 87 ARG A C 1
ATOM 694 O O . ARG A 1 87 ? -13.759 -8.956 4.384 1.00 70.50 87 ARG A O 1
ATOM 701 N N . SER A 1 88 ? -14.832 -9.602 6.248 1.00 65.25 88 SER A N 1
ATOM 702 C CA . SER A 1 88 ? -14.221 -10.941 6.351 1.00 65.25 88 SER A CA 1
ATOM 703 C C . SER A 1 88 ? -14.933 -12.031 5.535 1.00 65.25 88 SER A C 1
ATOM 705 O O . SER A 1 88 ? -14.461 -13.164 5.481 1.00 65.25 88 SER A O 1
ATOM 707 N N . ILE A 1 89 ? -16.087 -11.714 4.937 1.00 61.53 89 ILE A N 1
ATOM 708 C CA . ILE A 1 89 ? -16.922 -12.656 4.164 1.00 61.53 89 ILE A CA 1
ATOM 709 C C . ILE A 1 89 ? -16.611 -12.602 2.652 1.00 61.53 89 ILE A C 1
ATOM 711 O O . ILE A 1 89 ? -17.074 -13.466 1.905 1.00 61.53 89 ILE A O 1
ATOM 715 N N . VAL A 1 90 ? -15.846 -11.601 2.199 1.00 48.44 90 VAL A N 1
ATOM 716 C CA . VAL A 1 90 ? -15.494 -11.385 0.782 1.00 48.44 90 VAL A CA 1
ATOM 717 C C . VAL A 1 90 ? -14.270 -12.198 0.376 1.00 48.44 90 VAL A C 1
ATOM 719 O O . VAL A 1 90 ? -13.272 -12.179 1.128 1.00 48.44 90 VAL A O 1
#